Protein AF-A0A2V7P0B1-F1 (afdb_monomer_lite)

Radius of gyration: 25.07 Å; chains: 1; bounding box: 39×21×80 Å

Secondary structure (DSSP, 8-state):
-PPPPPHHHHHHHHHHHHHHHHHHHHHHHHHHHHHHHHHHTTB-TTT-PBP--EEETTEEE-

Sequence (62 aa):
MPEKPSKNEEEYFARRDAELLRQQREAARKAQSEAERRSHHMKCPKCGYDLITGEWHGIQVD

Foldseek 3Di:
DPPDDPPVVVVVVVVVVVVVVVVVVVVVVVVVVVVVVVQPPQADPPPRDGHDFDQDPNDTDD

Structure (mmCIF, N/CA/C/O backbone):
data_AF-A0A2V7P0B1-F1
#
_entry.id   AF-A0A2V7P0B1-F1
#
loop_
_atom_site.group_PDB
_atom_site.id
_atom_site.type_symbol
_atom_site.label_atom_id
_atom_site.label_alt_id
_atom_site.label_comp_id
_atom_site.label_asym_id
_atom_site.label_entity_id
_atom_site.label_seq_id
_atom_site.pdbx_PDB_ins_code
_atom_site.Cartn_x
_atom_site.Cartn_y
_atom_site.Cartn_z
_atom_site.occupancy
_atom_site.B_iso_or_equiv
_atom_site.auth_seq_id
_atom_site.auth_comp_id
_atom_site.auth_asym_id
_atom_site.auth_atom_id
_atom_site.pdbx_PDB_model_num
ATOM 1 N N . MET A 1 1 ? -14.617 0.765 43.216 1.00 47.12 1 MET A N 1
ATOM 2 C CA . MET A 1 1 ? -14.838 -0.218 42.129 1.00 47.12 1 MET A CA 1
ATOM 3 C C . MET A 1 1 ? -14.783 0.567 40.832 1.00 47.12 1 MET A C 1
ATOM 5 O O . MET A 1 1 ? -15.412 1.617 40.825 1.00 47.12 1 MET A O 1
ATOM 9 N N . PRO A 1 2 ? -14.005 0.168 39.811 1.00 55.44 2 PRO A N 1
ATOM 10 C CA . PRO A 1 2 ? -13.980 0.914 38.557 1.00 55.44 2 PRO A CA 1
ATOM 11 C C . PRO A 1 2 ? -15.388 0.872 37.960 1.00 55.44 2 PRO A C 1
ATOM 13 O O . PRO A 1 2 ? -15.944 -0.208 37.749 1.00 55.44 2 PRO A O 1
ATOM 16 N N . GLU A 1 3 ? -15.998 2.047 37.822 1.00 61.66 3 GLU A N 1
ATOM 17 C CA . GLU A 1 3 ? -17.319 2.206 37.229 1.00 61.66 3 GLU A CA 1
ATOM 18 C C . GLU A 1 3 ? -17.280 1.618 35.821 1.00 61.66 3 GLU A C 1
ATOM 20 O O . GLU A 1 3 ? -16.374 1.907 35.037 1.00 61.66 3 GLU A O 1
ATOM 25 N N . LYS A 1 4 ? -18.222 0.715 35.537 1.00 62.12 4 LYS A N 1
ATOM 26 C CA . LYS A 1 4 ? -18.373 0.122 34.210 1.00 62.12 4 LYS A CA 1
ATOM 27 C C . LYS A 1 4 ? -18.487 1.265 33.197 1.00 62.12 4 LYS A C 1
ATOM 29 O O . LYS A 1 4 ? -19.355 2.117 33.416 1.00 62.12 4 LYS A O 1
ATOM 34 N N . PRO A 1 5 ? -17.680 1.279 32.119 1.00 59.62 5 PRO A N 1
ATOM 35 C CA . PRO A 1 5 ? -17.896 2.226 31.038 1.00 59.62 5 PRO A CA 1
ATOM 36 C C . PRO A 1 5 ? -19.354 2.100 30.604 1.00 59.62 5 PRO A C 1
ATOM 38 O O . PRO A 1 5 ? -19.922 1.001 30.560 1.00 59.62 5 PRO A O 1
ATOM 41 N N . SER A 1 6 ? -20.017 3.239 30.425 1.00 61.50 6 SER A N 1
ATOM 42 C CA . SER A 1 6 ? -21.445 3.227 30.119 1.00 61.50 6 SER A CA 1
ATOM 43 C C . SER A 1 6 ? -21.654 2.427 28.828 1.00 61.50 6 SER A C 1
ATOM 45 O O . SER A 1 6 ? -20.808 2.470 27.938 1.00 61.50 6 SER A O 1
ATOM 47 N N . LYS A 1 7 ? -22.768 1.694 28.691 1.00 65.06 7 LYS A N 1
ATOM 48 C CA . LYS A 1 7 ? -23.047 0.864 27.494 1.00 65.06 7 LYS A CA 1
ATOM 49 C C . LYS A 1 7 ? -22.842 1.614 26.163 1.00 65.06 7 LYS A C 1
ATOM 51 O O . LYS A 1 7 ? -22.537 0.994 25.151 1.00 65.06 7 LYS A O 1
ATOM 56 N N . ASN A 1 8 ? -22.964 2.942 26.182 1.00 74.25 8 ASN A N 1
ATOM 57 C CA . ASN A 1 8 ? -22.727 3.813 25.035 1.00 74.25 8 ASN A CA 1
ATOM 58 C C . ASN A 1 8 ? -21.252 3.892 24.612 1.00 74.25 8 ASN A C 1
ATOM 60 O O . ASN A 1 8 ? -20.975 4.003 23.421 1.00 74.25 8 ASN A O 1
ATOM 64 N N . GLU A 1 9 ? -20.309 3.853 25.553 1.00 81.62 9 GLU A N 1
ATOM 65 C CA . GLU A 1 9 ? -18.874 3.897 25.250 1.00 81.62 9 GLU A CA 1
ATOM 66 C C . GLU A 1 9 ? -18.424 2.584 24.609 1.00 81.62 9 GLU A C 1
ATOM 68 O O . GLU A 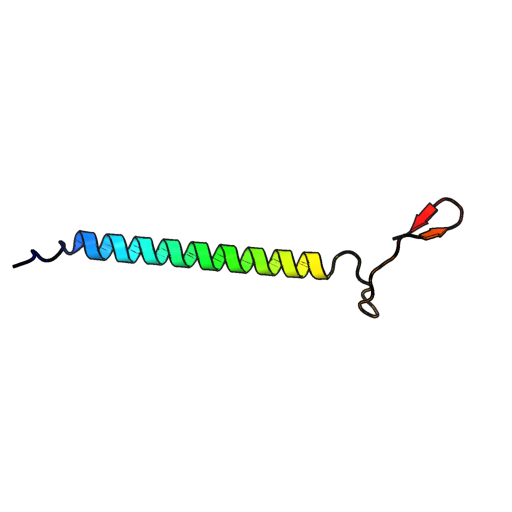1 9 ? -17.756 2.601 23.578 1.00 81.62 9 GLU A O 1
ATOM 73 N N . GLU A 1 10 ? -18.859 1.44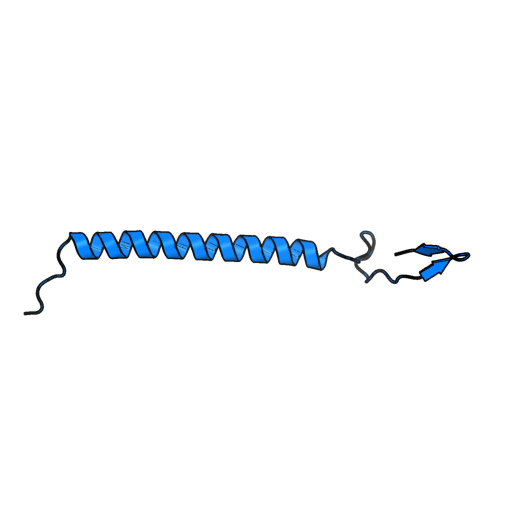6 25.154 1.00 83.94 10 GLU A N 1
ATOM 74 C CA . GLU A 1 10 ? -18.573 0.125 24.583 1.00 83.94 10 GLU A CA 1
ATOM 75 C C . GLU A 1 10 ? -19.113 -0.005 23.148 1.00 83.94 10 GLU A C 1
ATOM 77 O O . GLU A 1 10 ? -18.401 -0.464 22.253 1.00 83.94 10 GLU A O 1
ATOM 82 N N . GLU A 1 11 ? -20.341 0.459 22.894 1.00 85.38 11 GLU A N 1
ATOM 83 C CA . GLU A 1 11 ? -20.922 0.465 21.547 1.00 85.38 11 GLU A CA 1
ATOM 84 C C . GLU A 1 11 ? -20.176 1.416 20.597 1.00 85.38 11 GLU A C 1
ATOM 86 O O . GLU A 1 11 ? -19.946 1.086 19.429 1.00 85.38 11 GLU A O 1
ATOM 91 N N . TYR A 1 12 ? -19.760 2.586 21.091 1.00 87.75 12 TYR A N 1
ATOM 92 C CA . TYR A 1 12 ? -18.985 3.547 20.313 1.00 87.75 12 TYR A CA 1
ATOM 93 C C . TYR A 1 12 ? -17.640 2.960 19.872 1.00 87.75 12 TYR A C 1
ATOM 95 O O . TYR A 1 12 ? -17.317 3.007 18.682 1.00 87.75 12 TYR A O 1
ATOM 103 N N . PHE A 1 13 ? -16.887 2.357 20.797 1.00 90.75 13 PHE A N 1
ATOM 104 C CA . PHE A 1 13 ? -15.612 1.718 20.477 1.00 90.75 13 PHE A CA 1
ATOM 105 C C . PHE A 1 13 ? -15.802 0.531 19.534 1.00 90.75 13 PHE A C 1
ATOM 107 O O . PHE A 1 13 ? -15.122 0.465 18.515 1.00 90.75 13 PHE A O 1
ATOM 114 N N . ALA A 1 14 ? -16.796 -0.332 19.768 1.00 91.44 14 ALA A N 1
ATOM 115 C CA . ALA A 1 14 ? -17.077 -1.457 18.875 1.00 91.44 14 ALA A CA 1
ATOM 116 C C . ALA A 1 14 ? -17.403 -1.004 17.439 1.00 91.44 14 ALA A C 1
ATOM 118 O O . ALA A 1 14 ? -16.914 -1.581 16.462 1.00 91.44 14 ALA A O 1
ATOM 119 N N . ARG A 1 15 ? -18.200 0.063 17.283 1.00 90.00 15 ARG A N 1
ATOM 120 C CA . ARG A 1 15 ? -18.502 0.648 15.968 1.00 90.00 15 ARG A CA 1
ATOM 121 C C . ARG A 1 15 ? -17.267 1.259 15.318 1.00 90.00 15 ARG A C 1
ATOM 123 O O . ARG A 1 15 ? -17.070 1.076 14.113 1.00 90.00 15 ARG A O 1
ATOM 130 N N . ARG A 1 16 ? -16.456 1.983 16.093 1.00 93.12 16 ARG A N 1
ATOM 131 C CA . ARG A 1 16 ? -15.242 2.639 15.602 1.00 93.12 16 ARG A CA 1
ATOM 132 C C . ARG A 1 16 ? -14.192 1.620 15.170 1.00 93.12 16 ARG A C 1
ATOM 134 O O . ARG A 1 16 ? -13.622 1.763 14.091 1.00 93.12 16 ARG A O 1
ATOM 141 N N . ASP A 1 17 ? -14.014 0.555 15.938 1.00 93.25 17 ASP A N 1
ATOM 142 C CA . ASP A 1 17 ? -13.101 -0.539 15.617 1.00 93.25 17 ASP A CA 1
ATOM 143 C C . ASP A 1 17 ? -13.550 -1.278 14.356 1.00 93.25 17 ASP A C 1
ATOM 145 O O . ASP A 1 17 ? -12.745 -1.532 13.460 1.00 93.25 17 ASP A O 1
ATOM 149 N N . ALA A 1 18 ? -14.851 -1.550 14.213 1.00 93.06 18 ALA A N 1
ATOM 150 C CA . ALA A 1 18 ? -15.394 -2.159 13.001 1.00 93.06 18 ALA A CA 1
ATOM 151 C C . ALA A 1 18 ? -15.216 -1.268 11.757 1.00 93.06 18 ALA A C 1
ATOM 153 O O . ALA A 1 18 ? -15.055 -1.767 10.641 1.00 93.06 18 ALA A O 1
ATOM 154 N N . GLU A 1 19 ? -15.269 0.055 11.909 1.00 93.19 19 GLU A N 1
ATOM 155 C CA . GLU A 1 19 ? -14.959 1.005 10.839 1.00 93.19 19 GLU A CA 1
ATOM 156 C C . GLU A 1 19 ? -13.467 0.978 10.475 1.00 93.19 19 GLU A C 1
ATOM 158 O O . GLU A 1 19 ? -13.133 0.794 9.304 1.00 93.19 19 GLU A O 1
ATOM 163 N N . LEU A 1 20 ? -12.576 1.067 11.466 1.00 94.81 20 LEU A N 1
ATOM 164 C CA . LEU A 1 20 ? -11.126 1.011 11.263 1.00 94.81 20 LEU A CA 1
ATOM 165 C C . LEU A 1 20 ? -10.699 -0.297 10.588 1.00 94.81 20 LEU A C 1
ATOM 167 O O . LEU A 1 20 ? -9.921 -0.285 9.633 1.00 94.81 20 LEU A O 1
ATOM 171 N N . LEU A 1 21 ? -11.256 -1.427 11.025 1.00 94.31 21 LEU A N 1
ATOM 172 C CA . LEU A 1 21 ? -10.946 -2.734 10.455 1.00 94.31 21 LEU A CA 1
ATOM 173 C C . LEU A 1 21 ? -11.416 -2.849 8.997 1.00 94.31 21 LEU A C 1
ATOM 175 O O . LEU A 1 21 ? -10.741 -3.469 8.173 1.00 94.31 21 LEU A O 1
ATOM 179 N N . ARG A 1 22 ? -12.556 -2.233 8.651 1.00 93.94 22 ARG A N 1
ATOM 180 C CA . ARG A 1 22 ? -13.028 -2.146 7.259 1.00 93.94 22 ARG A CA 1
ATOM 181 C C . ARG A 1 22 ? -12.091 -1.299 6.405 1.00 93.94 22 ARG A C 1
ATOM 183 O O . ARG A 1 22 ? -11.670 -1.771 5.351 1.00 93.94 22 ARG A O 1
ATOM 190 N N . GLN A 1 23 ? -11.698 -0.121 6.885 1.00 93.88 23 GLN A N 1
ATOM 191 C CA . GLN A 1 23 ? -10.766 0.758 6.172 1.00 93.88 23 GLN A CA 1
ATOM 192 C C . GLN A 1 23 ? -9.414 0.074 5.921 1.00 93.88 23 GLN A C 1
ATOM 194 O O . GLN A 1 23 ? -8.905 0.113 4.803 1.00 93.88 23 GLN A O 1
ATOM 199 N N . GLN A 1 24 ? -8.860 -0.624 6.918 1.00 93.56 24 GLN A N 1
ATOM 200 C CA . GLN A 1 24 ? -7.608 -1.371 6.750 1.00 93.56 24 GLN A CA 1
ATOM 201 C C . GLN A 1 24 ? -7.730 -2.487 5.706 1.00 93.56 24 GLN A C 1
ATOM 203 O O . GLN A 1 24 ? -6.839 -2.656 4.874 1.00 93.56 24 GLN A O 1
ATOM 208 N N . ARG A 1 25 ? -8.842 -3.233 5.704 1.00 93.38 25 ARG A N 1
ATOM 209 C CA . ARG A 1 25 ? -9.090 -4.284 4.704 1.00 93.38 25 ARG A CA 1
ATOM 210 C C . ARG A 1 25 ? -9.212 -3.715 3.293 1.00 93.38 25 ARG A C 1
ATOM 212 O O . ARG A 1 25 ? -8.676 -4.304 2.357 1.00 93.38 25 ARG A O 1
ATOM 219 N N . GLU A 1 26 ? -9.897 -2.589 3.127 1.00 93.88 26 GLU A N 1
ATOM 220 C CA . GLU A 1 26 ? -10.007 -1.918 1.829 1.00 93.88 26 GLU A CA 1
ATOM 221 C C . GLU A 1 26 ? -8.661 -1.381 1.344 1.00 93.88 26 GLU A C 1
ATOM 223 O O . GLU A 1 26 ? -8.316 -1.575 0.179 1.00 93.88 26 GLU A O 1
ATOM 228 N N . ALA A 1 27 ? -7.874 -0.769 2.231 1.00 93.62 27 ALA A N 1
ATOM 229 C CA . ALA A 1 27 ? -6.528 -0.304 1.914 1.00 93.62 27 ALA A CA 1
ATOM 230 C C . ALA A 1 27 ? -5.621 -1.467 1.485 1.00 93.62 27 ALA A C 1
ATOM 232 O O . ALA A 1 27 ? -4.963 -1.381 0.450 1.00 93.62 27 ALA A O 1
ATOM 233 N N . ALA A 1 28 ? -5.651 -2.587 2.214 1.00 92.44 28 ALA A N 1
ATOM 234 C CA . ALA A 1 28 ? -4.894 -3.786 1.862 1.00 92.44 28 ALA A CA 1
ATOM 235 C C . ALA A 1 28 ? -5.311 -4.357 0.497 1.00 92.44 28 ALA A C 1
ATOM 237 O O . ALA A 1 28 ? -4.454 -4.704 -0.313 1.00 92.44 28 ALA A O 1
ATOM 238 N N . ARG A 1 29 ? -6.618 -4.408 0.200 1.00 91.81 29 ARG A N 1
ATOM 239 C CA . ARG A 1 29 ? -7.120 -4.848 -1.114 1.00 91.81 29 ARG A CA 1
ATOM 240 C C . ARG A 1 29 ? -6.673 -3.925 -2.245 1.00 91.81 29 ARG A C 1
ATOM 242 O O . ARG A 1 29 ? -6.233 -4.416 -3.281 1.00 91.81 29 ARG A O 1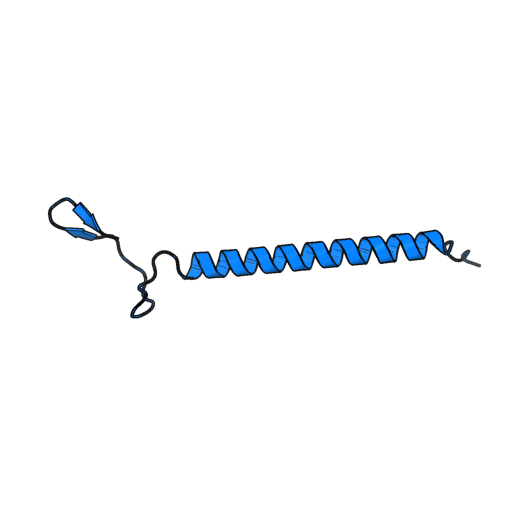
ATOM 249 N N . LYS A 1 30 ? -6.752 -2.603 -2.052 1.00 91.56 30 LYS A N 1
ATOM 250 C CA . LYS A 1 30 ? -6.265 -1.627 -3.039 1.00 91.56 30 LYS A CA 1
ATOM 251 C C . LYS A 1 30 ? -4.770 -1.806 -3.287 1.00 91.56 30 LYS A C 1
ATOM 253 O O . LYS A 1 30 ? -4.380 -1.976 -4.437 1.00 91.56 30 LYS A O 1
ATOM 258 N N . ALA A 1 31 ? -3.970 -1.892 -2.225 1.00 90.38 31 ALA A N 1
ATOM 259 C CA . ALA A 1 31 ? -2.530 -2.113 -2.321 1.00 90.38 31 ALA A CA 1
ATOM 260 C C . ALA A 1 31 ? -2.181 -3.417 -3.060 1.00 90.38 31 ALA A C 1
ATOM 262 O O . ALA A 1 31 ? -1.285 -3.413 -3.898 1.00 90.38 31 ALA A O 1
ATOM 263 N N . GLN A 1 32 ? -2.913 -4.511 -2.817 1.00 87.38 32 GLN A N 1
ATOM 264 C CA . GLN A 1 32 ? -2.730 -5.763 -3.564 1.00 87.38 32 GLN A CA 1
ATOM 265 C C . GLN A 1 32 ? -3.056 -5.598 -5.051 1.00 87.38 32 GLN A C 1
ATOM 267 O O . GLN A 1 32 ? -2.254 -5.989 -5.892 1.00 87.38 32 GLN A O 1
ATOM 272 N N . SER A 1 33 ? -4.184 -4.962 -5.385 1.00 86.62 33 SER A N 1
ATOM 273 C CA . SER A 1 33 ? -4.566 -4.735 -6.786 1.00 86.62 33 SER A CA 1
ATOM 274 C C . SER A 1 33 ? -3.583 -3.821 -7.528 1.00 86.62 33 SER A C 1
ATOM 276 O O . SER A 1 33 ? -3.313 -4.010 -8.712 1.00 86.62 33 SER A O 1
ATOM 278 N N . GLU A 1 34 ? -3.013 -2.834 -6.836 1.00 86.94 34 GLU A N 1
ATOM 279 C CA . GLU A 1 34 ? -1.972 -1.969 -7.385 1.00 86.94 34 GLU A CA 1
ATOM 280 C C . GLU A 1 34 ? -0.650 -2.718 -7.552 1.00 86.94 34 GLU A C 1
ATOM 282 O O . GLU A 1 34 ? 0.021 -2.537 -8.567 1.00 86.94 34 GLU A O 1
ATOM 287 N N . ALA A 1 35 ? -0.287 -3.580 -6.600 1.00 84.19 35 ALA A N 1
ATOM 288 C CA . ALA A 1 35 ? 0.898 -4.424 -6.694 1.00 84.19 35 ALA A CA 1
ATOM 289 C C . ALA A 1 35 ? 0.801 -5.413 -7.866 1.00 84.19 35 ALA A C 1
ATOM 291 O O . ALA A 1 35 ? 1.764 -5.541 -8.614 1.00 84.19 35 ALA A O 1
ATOM 292 N N . GLU A 1 36 ? -0.361 -6.037 -8.079 1.00 81.25 36 GLU A N 1
ATOM 293 C CA . GLU A 1 36 ? -0.616 -6.944 -9.208 1.00 81.25 36 GLU A CA 1
ATOM 294 C C . GLU A 1 36 ? -0.561 -6.211 -10.559 1.00 81.25 36 GLU A C 1
ATOM 296 O O . GLU A 1 36 ? 0.030 -6.681 -11.529 1.00 81.25 36 GLU A O 1
ATOM 301 N N . ARG A 1 37 ? -1.107 -4.992 -10.629 1.00 80.25 37 ARG A N 1
ATOM 302 C CA . ARG A 1 37 ? -0.971 -4.157 -11.833 1.00 80.25 37 ARG A CA 1
ATOM 303 C C . ARG A 1 37 ? 0.483 -3.786 -12.112 1.00 80.25 37 ARG A C 1
ATOM 305 O O . ARG A 1 37 ? 0.902 -3.791 -13.265 1.00 80.25 37 ARG A O 1
ATOM 312 N N . ARG A 1 38 ? 1.252 -3.463 -11.069 1.00 80.06 38 ARG A N 1
ATOM 313 C CA . ARG A 1 38 ? 2.677 -3.123 -11.193 1.00 80.06 38 ARG A CA 1
ATOM 314 C C . ARG A 1 38 ? 3.529 -4.330 -11.566 1.00 80.06 38 ARG A C 1
ATOM 316 O O . ARG A 1 38 ? 4.464 -4.159 -12.334 1.00 80.06 38 ARG A O 1
ATOM 323 N N . SER A 1 39 ? 3.221 -5.529 -11.068 1.00 77.88 39 SER A N 1
ATOM 324 C CA . SER A 1 39 ? 3.988 -6.733 -11.404 1.00 77.88 39 SER A CA 1
ATOM 325 C C . SER A 1 39 ? 3.843 -7.134 -12.869 1.00 77.88 39 SER A C 1
ATOM 327 O O . SER A 1 39 ? 4.738 -7.784 -13.399 1.00 77.88 39 SER A O 1
ATOM 329 N N . HIS A 1 40 ? 2.738 -6.766 -13.520 1.00 78.00 40 HIS A N 1
ATOM 330 C CA . HIS A 1 40 ? 2.496 -7.066 -14.934 1.00 78.00 40 HIS A CA 1
ATOM 331 C C . HIS A 1 40 ? 2.956 -5.940 -15.873 1.00 78.00 40 HIS A C 1
ATOM 333 O O . HIS A 1 40 ? 2.998 -6.129 -17.088 1.00 78.00 40 HIS A O 1
ATOM 339 N N . HIS A 1 41 ? 3.298 -4.768 -15.336 1.00 81.50 41 HIS A N 1
ATOM 340 C CA . HIS A 1 41 ? 3.839 -3.669 -16.124 1.00 81.50 41 HIS A CA 1
ATOM 341 C C . HIS A 1 41 ? 5.232 -4.033 -16.655 1.00 81.50 41 HIS A C 1
ATOM 343 O O . HIS A 1 41 ? 6.061 -4.540 -15.904 1.00 81.50 41 HIS A O 1
ATOM 349 N N . MET A 1 42 ? 5.487 -3.772 -17.942 1.00 81.38 42 MET A N 1
ATOM 350 C CA . MET A 1 42 ? 6.766 -4.063 -18.611 1.00 81.38 42 MET A CA 1
ATOM 351 C C . MET A 1 42 ? 7.202 -5.539 -18.532 1.00 81.38 42 MET A C 1
ATOM 353 O O . MET A 1 42 ? 8.392 -5.842 -18.540 1.00 81.38 42 MET A O 1
ATOM 357 N N . LYS A 1 43 ? 6.250 -6.480 -18.473 1.00 83.88 43 LYS A N 1
ATOM 358 C CA . LYS A 1 43 ? 6.521 -7.924 -18.540 1.00 83.88 43 LYS A CA 1
ATOM 359 C C . LYS A 1 43 ? 5.968 -8.526 -19.825 1.00 83.88 43 LYS A C 1
ATOM 361 O O . LYS A 1 43 ? 4.844 -8.240 -20.230 1.00 83.88 43 LYS A O 1
ATOM 366 N N . CYS A 1 44 ? 6.732 -9.422 -20.444 1.00 81.94 44 CYS A N 1
ATOM 367 C CA . CYS A 1 44 ? 6.287 -10.140 -21.629 1.00 81.94 44 CYS A CA 1
ATOM 368 C C . CYS A 1 44 ? 5.135 -11.106 -21.275 1.00 81.94 44 CYS A C 1
ATOM 370 O O . CYS A 1 44 ? 5.344 -12.018 -20.469 1.00 81.94 44 CYS A O 1
ATOM 372 N N . PRO A 1 45 ? 3.956 -11.018 -21.922 1.00 82.69 45 PRO A N 1
ATOM 373 C CA . PRO A 1 45 ? 2.812 -11.891 -21.629 1.00 82.69 45 PRO A CA 1
ATOM 374 C C . PRO A 1 45 ? 3.026 -13.355 -22.050 1.00 82.69 45 PRO A C 1
ATOM 376 O O . PRO A 1 45 ? 2.228 -14.220 -21.700 1.00 82.69 4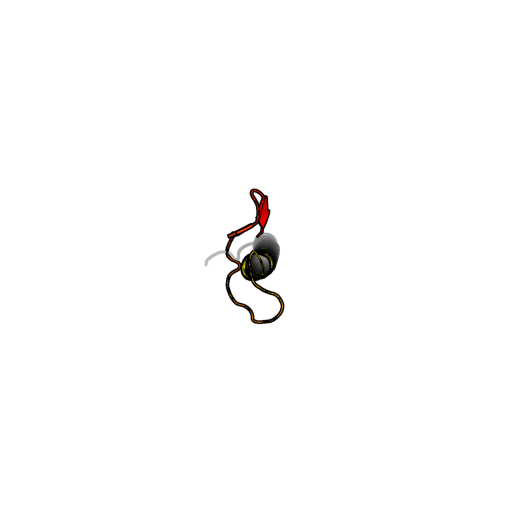5 PRO A O 1
ATOM 379 N N . LYS A 1 46 ? 4.090 -13.651 -22.812 1.00 80.19 46 LYS A N 1
ATOM 380 C CA . LYS A 1 46 ? 4.404 -15.001 -23.301 1.00 80.19 46 LYS A CA 1
ATOM 381 C C . LYS A 1 46 ? 5.326 -15.785 -22.365 1.00 80.19 46 LYS A C 1
ATOM 383 O O . LYS A 1 46 ? 5.163 -16.994 -22.237 1.00 80.19 46 LYS A O 1
ATOM 388 N N . CYS A 1 47 ? 6.313 -15.126 -21.757 1.00 82.81 47 CYS A N 1
ATOM 389 C CA . CYS A 1 47 ? 7.356 -15.791 -20.963 1.00 82.81 47 CYS A CA 1
ATOM 390 C C . CYS A 1 47 ? 7.660 -15.130 -19.608 1.00 82.81 47 CYS A C 1
ATOM 392 O O . CYS A 1 47 ? 8.448 -15.684 -18.849 1.00 82.81 47 CYS A O 1
ATOM 394 N N . GLY A 1 48 ? 7.066 -13.975 -19.286 1.00 78.38 48 GLY A N 1
ATOM 395 C CA . GLY A 1 48 ? 7.220 -13.308 -17.986 1.00 78.38 48 GLY A CA 1
ATOM 396 C C . GLY A 1 48 ? 8.541 -12.559 -17.764 1.00 78.38 48 GLY A C 1
ATOM 397 O O . GLY A 1 48 ? 8.759 -12.042 -16.669 1.00 78.38 48 GLY A O 1
ATOM 398 N N . TYR A 1 49 ? 9.417 -12.478 -18.771 1.00 81.94 49 TYR A N 1
ATOM 399 C CA . TYR A 1 49 ? 10.641 -11.669 -18.709 1.00 81.94 49 TYR A CA 1
ATOM 400 C C . TYR A 1 49 ? 10.346 -10.167 -18.768 1.00 81.94 49 TYR A C 1
ATOM 402 O O . TYR A 1 49 ? 9.309 -9.757 -19.292 1.00 81.94 49 TYR A O 1
ATOM 410 N N . ASP A 1 50 ? 11.269 -9.363 -18.239 1.00 84.00 50 ASP A N 1
ATOM 411 C CA . ASP A 1 50 ? 11.246 -7.906 -18.383 1.00 84.00 50 ASP A CA 1
ATOM 412 C C . ASP A 1 50 ? 11.364 -7.502 -19.854 1.00 84.00 50 ASP A C 1
ATOM 414 O O . ASP A 1 50 ? 12.238 -7.988 -20.578 1.00 84.00 50 ASP A O 1
ATOM 418 N N . LEU A 1 51 ? 10.458 -6.630 -20.289 1.00 84.19 51 LEU A N 1
ATOM 419 C CA . LEU A 1 51 ? 10.526 -5.975 -21.585 1.00 84.19 51 LEU A CA 1
ATOM 420 C C . LEU A 1 51 ? 11.673 -4.966 -21.569 1.00 84.19 51 LEU A C 1
ATOM 422 O O . LEU A 1 51 ? 11.873 -4.234 -20.598 1.00 84.19 51 LEU A O 1
ATOM 426 N N . ILE A 1 52 ? 12.440 -4.957 -22.653 1.00 82.56 52 ILE A N 1
ATOM 427 C CA . ILE A 1 52 ? 13.550 -4.034 -22.853 1.00 82.56 52 ILE A CA 1
ATOM 428 C C . ILE A 1 52 ? 13.194 -3.099 -23.998 1.00 82.56 52 ILE A C 1
ATOM 430 O O . ILE A 1 52 ? 12.818 -3.551 -25.076 1.00 82.56 52 ILE A O 1
ATOM 434 N N . THR A 1 53 ? 13.350 -1.799 -23.778 1.00 81.12 53 THR A N 1
ATOM 435 C CA . THR A 1 53 ? 13.168 -0.825 -24.850 1.00 81.12 53 THR A CA 1
ATOM 436 C C . THR A 1 53 ? 14.353 -0.907 -25.808 1.00 81.12 53 THR A C 1
ATOM 438 O O . THR A 1 53 ? 15.499 -0.680 -25.413 1.00 81.12 53 THR A O 1
ATOM 441 N N . GLY A 1 54 ? 14.083 -1.251 -27.063 1.00 84.88 54 GLY A N 1
ATOM 442 C CA . GLY A 1 54 ? 15.065 -1.296 -28.142 1.00 84.88 54 GLY A CA 1
ATOM 443 C C . GLY A 1 54 ? 14.812 -0.203 -29.173 1.00 84.88 54 GLY A C 1
ATOM 444 O O . GLY A 1 54 ? 13.677 0.215 -29.382 1.00 84.88 54 GLY A O 1
ATOM 445 N N . GLU A 1 55 ? 15.865 0.260 -29.843 1.00 82.81 55 GLU A N 1
ATOM 446 C CA . GLU A 1 55 ? 15.727 1.154 -30.992 1.00 82.81 55 GLU A CA 1
ATOM 447 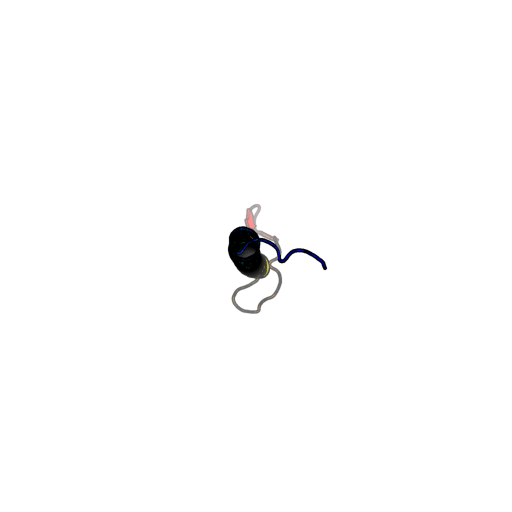C C . GLU A 1 55 ? 15.741 0.332 -32.282 1.00 82.81 55 GLU A C 1
ATOM 449 O O . GLU A 1 55 ? 16.694 -0.394 -32.573 1.00 82.81 55 GLU A O 1
ATOM 454 N N . TRP A 1 56 ? 14.672 0.444 -33.062 1.00 82.44 56 TRP A N 1
ATOM 455 C CA . TRP A 1 56 ? 14.515 -0.239 -34.334 1.00 82.44 56 TRP A CA 1
ATOM 456 C C . TRP A 1 56 ? 14.247 0.785 -35.435 1.00 82.44 56 TRP A C 1
ATOM 458 O O . TRP A 1 56 ? 13.207 1.438 -35.455 1.00 82.44 56 TRP A O 1
ATOM 468 N N . HIS A 1 57 ? 15.210 0.950 -36.349 1.00 83.75 57 HIS A N 1
ATOM 469 C CA . HIS A 1 57 ? 15.124 1.894 -37.474 1.00 83.75 57 HIS A CA 1
ATOM 470 C C . HIS A 1 57 ? 14.756 3.338 -37.057 1.00 83.75 57 HIS A C 1
ATOM 472 O O . HIS A 1 57 ? 13.989 4.011 -37.742 1.00 83.75 57 HIS A O 1
ATOM 478 N N . GLY A 1 58 ? 15.306 3.818 -35.935 1.00 87.25 58 GLY A N 1
ATOM 479 C CA . GLY A 1 58 ? 15.042 5.164 -35.407 1.00 87.25 58 GLY A CA 1
ATOM 480 C C 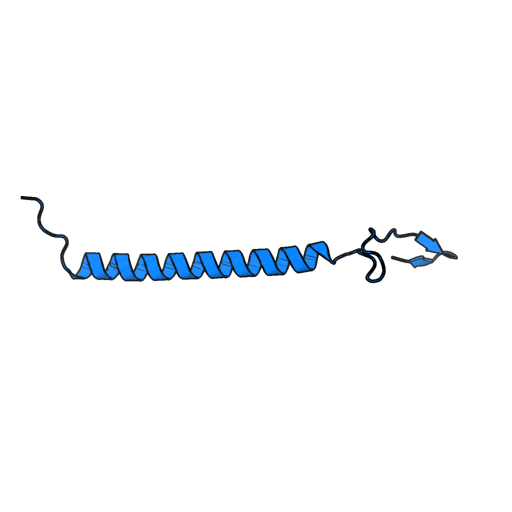. GLY A 1 58 ? 13.744 5.297 -34.602 1.00 87.25 58 GLY A C 1
ATOM 481 O O . GLY A 1 58 ? 13.367 6.408 -34.238 1.00 87.25 58 GLY A O 1
ATOM 482 N N . ILE A 1 59 ? 13.050 4.188 -34.329 1.00 81.31 59 ILE A N 1
ATOM 483 C CA . ILE A 1 59 ? 11.829 4.142 -33.518 1.00 81.31 59 ILE A CA 1
ATOM 484 C C . ILE A 1 59 ? 12.115 3.327 -32.255 1.00 81.31 59 ILE A C 1
ATOM 486 O O . ILE A 1 59 ? 12.647 2.222 -32.336 1.00 81.31 59 ILE A O 1
ATOM 490 N N . GLN A 1 60 ? 11.760 3.857 -31.084 1.00 82.88 60 GLN A N 1
ATOM 491 C CA . GLN A 1 60 ? 11.825 3.101 -29.832 1.00 82.88 60 GLN A CA 1
ATOM 492 C C . GLN A 1 60 ? 10.633 2.146 -29.724 1.00 82.88 60 GLN A C 1
ATOM 494 O O . GLN A 1 60 ? 9.492 2.555 -29.933 1.00 82.88 60 GLN A O 1
ATOM 499 N N . VAL A 1 61 ? 10.917 0.884 -29.407 1.00 79.56 61 VAL A N 1
ATOM 500 C CA . VAL A 1 61 ? 9.936 -0.189 -29.217 1.00 79.56 61 VAL A CA 1
ATOM 501 C C . VAL A 1 61 ? 10.131 -0.770 -27.819 1.00 79.56 61 VAL A C 1
ATOM 503 O O . VAL A 1 61 ? 11.231 -1.232 -27.507 1.00 79.56 61 VAL A O 1
ATOM 506 N N . ASP A 1 62 ? 9.088 -0.711 -26.992 1.00 72.38 62 ASP A N 1
ATOM 507 C CA . ASP A 1 62 ? 8.985 -1.316 -25.655 1.00 72.38 62 ASP A CA 1
ATOM 508 C C . ASP A 1 62 ? 8.270 -2.679 -25.646 1.00 72.38 62 ASP A C 1
ATOM 510 O O . ASP A 1 62 ? 7.379 -2.918 -26.496 1.00 72.38 62 ASP A O 1
#

pLDDT: mean 82.81, std 10.26, range [47.12, 94.81]